Protein AF-A0A8C7P9V4-F1 (afdb_monomer_lite)

Radius of gyration: 19.22 Å; chains: 1; bounding box: 46×24×51 Å

pLDDT: mean 78.4, std 22.08, range [29.66, 97.75]

Second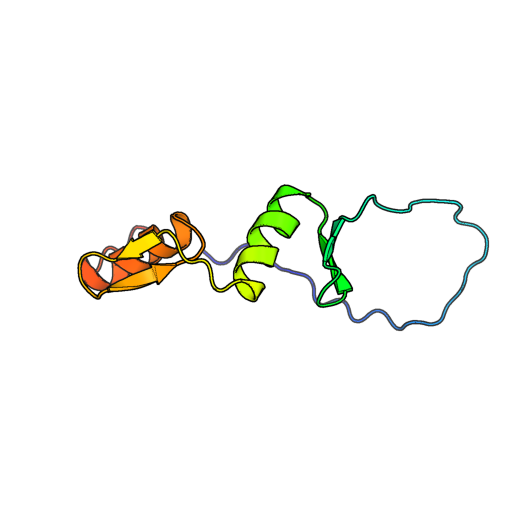ary structure (DSSP, 8-state):
------------S----S---------EE-TTT--EESSHHHHHHHHHHHHT---EE-TTT--EESSHHHHHHHHHHHH-----PPP-

Organism: Oncorhynchus mykiss (NCBI:txid8022)

Structure (mmCIF, N/CA/C/O backbone):
data_AF-A0A8C7P9V4-F1
#
_entry.id   AF-A0A8C7P9V4-F1
#
loop_
_atom_site.group_PDB
_atom_site.id
_atom_site.type_symbol
_atom_site.label_atom_id
_atom_site.label_alt_id
_atom_site.label_comp_id
_atom_site.label_asym_id
_atom_site.label_entity_id
_atom_site.label_seq_id
_atom_site.pdbx_PDB_ins_code
_atom_site.Cartn_x
_atom_site.Cartn_y
_atom_site.Cartn_z
_atom_site.occupancy
_atom_site.B_iso_or_equiv
_atom_site.auth_seq_id
_atom_site.auth_comp_id
_atom_site.auth_asym_id
_atom_site.auth_atom_id
_atom_site.pdbx_PDB_model_num
ATOM 1 N N . ARG A 1 1 ? 12.187 5.450 13.219 1.00 33.12 1 ARG A N 1
ATOM 2 C CA . ARG A 1 1 ? 12.588 4.342 12.315 1.00 33.12 1 ARG A CA 1
ATOM 3 C C . ARG A 1 1 ? 12.108 4.662 10.902 1.00 33.12 1 ARG A C 1
ATOM 5 O O . ARG A 1 1 ? 11.060 4.184 10.506 1.00 33.12 1 ARG A O 1
ATOM 12 N N . ASN A 1 2 ? 12.843 5.504 10.179 1.00 29.66 2 ASN A N 1
ATOM 13 C CA . ASN A 1 2 ? 12.614 5.759 8.757 1.00 29.66 2 ASN A CA 1
ATOM 14 C C . ASN A 1 2 ? 13.905 5.376 8.046 1.00 29.66 2 ASN A C 1
ATOM 16 O O . ASN A 1 2 ? 14.811 6.193 7.921 1.00 29.66 2 ASN A O 1
ATOM 20 N N . ILE A 1 3 ? 14.027 4.104 7.675 1.00 41.41 3 ILE A N 1
ATOM 21 C CA . ILE A 1 3 ? 15.134 3.639 6.843 1.00 41.41 3 ILE A CA 1
ATOM 22 C C . ILE A 1 3 ? 14.521 3.080 5.571 1.00 41.41 3 ILE A C 1
ATOM 24 O O . ILE A 1 3 ? 14.145 1.918 5.488 1.00 41.41 3 ILE A O 1
ATOM 28 N N . SER A 1 4 ? 14.385 3.969 4.598 1.00 37.31 4 SER A N 1
ATOM 29 C CA . SER A 1 4 ? 14.709 3.699 3.201 1.00 37.31 4 SER A CA 1
ATOM 30 C C . SER A 1 4 ? 14.914 5.056 2.545 1.00 37.31 4 SER A C 1
ATOM 32 O O . SER A 1 4 ? 13.974 5.712 2.104 1.00 37.31 4 SER A O 1
ATOM 34 N N . ARG A 1 5 ? 16.171 5.516 2.576 1.00 43.34 5 ARG A N 1
ATOM 35 C CA . ARG A 1 5 ? 16.651 6.602 1.722 1.00 43.34 5 ARG A CA 1
ATOM 36 C C . ARG A 1 5 ? 16.492 6.127 0.279 1.00 43.34 5 ARG A C 1
ATOM 38 O O . ARG A 1 5 ? 17.333 5.385 -0.210 1.00 43.34 5 ARG A O 1
ATOM 45 N N . MET A 1 6 ? 15.430 6.545 -0.397 1.00 46.19 6 MET A N 1
ATOM 46 C CA . MET A 1 6 ? 15.433 6.554 -1.855 1.00 46.19 6 MET A CA 1
ATOM 47 C C . MET A 1 6 ? 16.166 7.827 -2.259 1.00 46.19 6 MET A C 1
ATOM 49 O O . MET A 1 6 ? 15.649 8.933 -2.118 1.00 46.19 6 MET A O 1
ATOM 53 N N . ILE A 1 7 ? 17.437 7.661 -2.619 1.00 45.97 7 ILE A N 1
ATOM 54 C CA . ILE A 1 7 ? 18.305 8.733 -3.092 1.00 45.97 7 ILE A CA 1
ATOM 55 C C . ILE A 1 7 ? 17.630 9.352 -4.319 1.00 45.97 7 ILE A C 1
ATOM 57 O O . ILE A 1 7 ? 17.567 8.744 -5.382 1.00 45.97 7 ILE A O 1
ATOM 61 N N . ASN A 1 8 ? 17.116 10.567 -4.152 1.00 46.47 8 ASN A N 1
ATOM 62 C CA . ASN A 1 8 ? 16.678 11.419 -5.243 1.00 46.47 8 ASN A CA 1
ATOM 63 C C . ASN A 1 8 ? 17.936 11.991 -5.911 1.00 46.47 8 ASN A C 1
ATOM 65 O O . ASN A 1 8 ? 18.367 13.100 -5.602 1.00 46.47 8 ASN A O 1
ATOM 69 N N . LYS A 1 9 ? 18.593 11.193 -6.756 1.00 41.88 9 LYS A N 1
ATOM 70 C CA . LYS A 1 9 ? 19.612 11.702 -7.672 1.00 41.88 9 LYS A CA 1
ATOM 71 C C . LYS A 1 9 ? 18.890 12.119 -8.943 1.00 41.88 9 LYS A C 1
ATOM 73 O O . LYS A 1 9 ? 18.537 11.288 -9.772 1.00 41.88 9 LYS A O 1
ATOM 78 N N . LYS A 1 10 ? 18.662 13.427 -9.068 1.00 47.84 10 LYS A N 1
ATOM 79 C CA . LYS A 1 10 ? 18.540 14.054 -10.381 1.00 47.84 10 LYS A CA 1
ATOM 80 C C . LYS A 1 10 ? 19.825 13.703 -11.130 1.00 47.84 10 LYS A C 1
ATOM 82 O O . LYS A 1 10 ? 20.894 14.130 -10.702 1.00 47.84 10 LYS A O 1
ATOM 87 N N . GLN A 1 11 ? 19.731 12.905 -12.181 1.00 36.28 11 GLN A N 1
ATOM 88 C CA . GLN A 1 11 ? 20.808 12.798 -13.149 1.00 36.28 11 GLN A CA 1
ATOM 89 C C . GLN A 1 11 ? 20.245 13.296 -14.475 1.00 36.28 11 GLN A C 1
ATOM 91 O O . GLN A 1 11 ? 19.274 12.752 -14.999 1.00 36.28 11 GLN A O 1
ATOM 96 N N . ASP A 1 12 ? 20.824 14.408 -14.906 1.00 36.84 12 ASP A N 1
ATOM 97 C CA . ASP A 1 12 ? 20.663 15.054 -16.200 1.00 36.84 12 ASP A CA 1
ATOM 98 C C . ASP A 1 12 ? 20.697 14.029 -17.347 1.00 36.84 12 ASP A C 1
ATOM 100 O O . ASP A 1 12 ? 21.594 13.177 -17.362 1.00 36.84 12 ASP A O 1
ATOM 104 N N . PRO A 1 13 ? 19.773 14.072 -18.321 1.00 49.62 13 PRO A N 1
ATOM 105 C CA . PRO A 1 13 ? 19.824 13.187 -19.464 1.00 49.62 13 PRO A CA 1
ATOM 106 C C . PRO A 1 13 ? 20.653 13.851 -20.558 1.00 49.62 13 PRO A C 1
ATOM 108 O O . PRO A 1 13 ? 20.068 14.304 -21.524 1.00 49.62 13 PRO A O 1
ATOM 111 N N . LEU A 1 14 ? 21.979 13.948 -20.427 1.00 42.22 14 LEU A N 1
ATOM 112 C CA . LEU A 1 14 ? 22.876 14.121 -21.583 1.00 42.22 14 LEU A CA 1
ATOM 113 C C . LEU A 1 14 ? 24.350 14.035 -21.154 1.00 42.22 14 LEU A C 1
ATOM 115 O O . LEU A 1 14 ? 24.963 15.019 -20.757 1.00 42.22 14 LEU A O 1
ATOM 119 N N . SER A 1 15 ? 24.936 12.844 -21.249 1.00 37.69 15 SER A N 1
ATOM 120 C CA . SER A 1 15 ? 26.379 12.629 -21.448 1.00 37.69 15 SER A CA 1
ATOM 121 C C . SER A 1 15 ? 26.563 11.183 -21.894 1.00 37.69 15 SER A C 1
ATOM 123 O O . SER A 1 15 ? 26.743 10.271 -21.090 1.00 37.69 15 SER A O 1
ATOM 125 N N . ILE A 1 16 ? 26.404 10.970 -23.198 1.00 47.00 16 ILE A N 1
ATOM 126 C CA . ILE A 1 16 ? 26.651 9.692 -23.862 1.00 47.00 16 ILE A CA 1
ATOM 127 C C . ILE A 1 16 ? 28.166 9.464 -23.840 1.00 47.00 16 ILE A C 1
ATOM 129 O O . ILE A 1 16 ? 28.892 10.088 -24.607 1.00 47.00 16 ILE A O 1
ATOM 133 N N . HIS A 1 17 ? 28.643 8.582 -22.961 1.00 38.72 17 HIS A N 1
ATOM 134 C CA . HIS A 1 17 ? 29.952 7.949 -23.121 1.00 38.72 17 HIS A CA 1
ATOM 135 C C . HIS A 1 17 ? 29.747 6.620 -23.869 1.00 38.72 17 HIS A C 1
ATOM 137 O O . HIS A 1 17 ? 28.987 5.779 -23.387 1.00 38.72 17 HIS A O 1
ATOM 143 N N . PRO A 1 18 ? 30.368 6.418 -25.045 1.00 54.28 18 PRO A N 1
ATOM 144 C CA . PRO A 1 18 ? 29.984 5.357 -25.978 1.00 54.28 18 PRO A CA 1
ATOM 145 C C . PRO A 1 18 ? 30.571 3.962 -25.689 1.00 54.28 18 PRO A C 1
ATOM 147 O O . PRO A 1 18 ? 30.596 3.145 -26.599 1.00 54.28 18 PRO A O 1
ATOM 150 N N . ASP A 1 19 ? 31.011 3.648 -24.464 1.00 51.53 19 ASP A N 1
ATOM 151 C CA . ASP A 1 19 ? 31.833 2.439 -24.240 1.00 51.53 19 ASP A CA 1
ATOM 152 C C . ASP A 1 19 ? 31.497 1.612 -22.981 1.00 51.53 19 ASP A C 1
ATOM 154 O O . ASP A 1 19 ? 32.355 0.966 -22.385 1.00 51.53 19 ASP A O 1
ATOM 158 N N . TYR A 1 20 ? 30.227 1.596 -22.561 1.00 44.41 20 TYR A N 1
ATOM 159 C CA . TYR A 1 20 ? 29.741 0.643 -21.551 1.00 44.41 20 TYR A CA 1
ATOM 160 C C . TYR A 1 20 ? 28.596 -0.186 -22.132 1.00 44.41 20 TYR A C 1
ATOM 162 O O . TYR A 1 20 ? 27.410 0.123 -21.998 1.00 44.41 20 TYR A O 1
ATOM 170 N N . SER A 1 21 ? 28.976 -1.227 -22.862 1.00 50.12 21 SER A N 1
ATOM 171 C CA . SER A 1 21 ? 28.062 -2.204 -23.427 1.00 50.12 21 SER A CA 1
ATOM 172 C C . SER A 1 21 ? 27.272 -2.923 -22.321 1.00 50.12 21 SER A C 1
ATOM 174 O O . SER A 1 21 ? 27.815 -3.603 -21.458 1.00 50.12 21 SER A O 1
ATOM 176 N N . ALA A 1 22 ? 25.947 -2.769 -22.393 1.00 50.22 22 ALA A N 1
ATOM 177 C CA . ALA A 1 22 ? 24.932 -3.687 -21.880 1.00 50.22 22 ALA A CA 1
ATOM 178 C C . ALA A 1 22 ? 24.956 -4.038 -20.376 1.00 50.22 22 ALA A C 1
ATOM 180 O O . ALA A 1 22 ? 25.109 -5.194 -19.993 1.00 50.22 22 ALA A O 1
ATOM 181 N N . ALA A 1 23 ? 24.581 -3.081 -19.528 1.00 49.81 23 ALA A N 1
ATOM 182 C CA . ALA A 1 23 ? 23.762 -3.409 -18.362 1.00 49.81 23 ALA A CA 1
ATOM 183 C C . ALA A 1 23 ? 22.349 -2.867 -18.599 1.00 49.81 23 ALA A C 1
ATOM 185 O O . ALA A 1 23 ? 21.921 -1.885 -17.996 1.00 49.81 23 ALA A O 1
ATOM 186 N N . VAL A 1 24 ? 21.617 -3.505 -19.519 1.00 54.94 24 VAL A N 1
ATOM 187 C CA . VAL A 1 24 ? 20.154 -3.452 -19.461 1.00 54.94 24 VAL A CA 1
ATOM 188 C C . VAL A 1 24 ? 19.800 -4.183 -18.174 1.00 54.94 24 VAL A C 1
ATOM 190 O O . VAL A 1 24 ? 19.668 -5.406 -18.156 1.00 54.94 24 VAL A O 1
ATOM 193 N N . GLU A 1 25 ? 19.750 -3.455 -17.059 1.00 60.84 25 GLU A N 1
ATOM 194 C CA . GLU A 1 25 ? 19.124 -3.979 -15.856 1.00 60.84 25 GLU A CA 1
ATOM 195 C C . GLU A 1 25 ? 17.738 -4.460 -16.290 1.00 60.84 25 GLU A C 1
ATOM 197 O O . GLU A 1 25 ? 16.977 -3.707 -16.902 1.00 60.84 25 GLU A O 1
ATOM 202 N N . ASN A 1 26 ? 17.451 -5.747 -16.076 1.00 63.41 26 ASN A N 1
ATOM 203 C CA . ASN A 1 26 ? 16.179 -6.365 -16.437 1.00 63.41 26 ASN A CA 1
ATOM 204 C C . ASN A 1 26 ? 15.070 -5.762 -15.564 1.00 63.41 26 ASN A C 1
ATOM 206 O O . ASN A 1 26 ? 14.657 -6.330 -14.551 1.00 63.41 26 ASN A O 1
ATOM 210 N N . LEU A 1 27 ? 14.628 -4.567 -15.942 1.00 84.25 27 LEU A N 1
ATOM 211 C CA . LEU A 1 27 ? 13.584 -3.810 -15.286 1.00 84.25 27 LEU A CA 1
ATOM 212 C C . LEU A 1 27 ? 12.229 -4.231 -15.850 1.00 84.25 27 LEU A C 1
ATOM 214 O O . LEU A 1 27 ? 12.016 -4.349 -17.055 1.00 84.25 27 LEU A O 1
ATOM 218 N N . TYR A 1 28 ? 11.276 -4.424 -14.952 1.00 89.19 28 TYR A N 1
ATOM 219 C CA . TYR A 1 28 ? 9.887 -4.680 -15.282 1.00 89.19 28 TYR A CA 1
ATOM 220 C C . TYR A 1 28 ? 9.170 -3.340 -15.432 1.00 89.19 28 TYR A C 1
ATOM 222 O O . TYR A 1 28 ? 8.957 -2.638 -14.443 1.00 89.19 28 TYR A O 1
ATOM 230 N N . GLN A 1 29 ? 8.800 -2.979 -16.659 1.00 91.38 29 GLN A N 1
ATOM 231 C CA . GLN A 1 29 ? 8.141 -1.707 -16.945 1.00 91.38 29 GLN A CA 1
ATOM 232 C C . GLN A 1 29 ? 6.611 -1.809 -16.848 1.00 91.38 29 GLN A C 1
ATOM 234 O O . GLN A 1 29 ? 5.981 -2.708 -17.411 1.00 91.38 29 GLN A O 1
ATOM 239 N N . CYS A 1 30 ? 5.989 -0.837 -16.184 1.00 91.75 30 CYS A N 1
ATOM 240 C CA . CYS A 1 30 ? 4.552 -0.615 -16.238 1.00 91.75 30 CYS A CA 1
ATOM 241 C C . CYS A 1 30 ? 4.171 0.012 -17.578 1.00 91.75 30 CYS A C 1
ATOM 243 O O . CYS A 1 30 ? 4.527 1.153 -17.856 1.00 91.75 30 CYS A O 1
ATOM 245 N N . ARG A 1 31 ? 3.382 -0.696 -18.389 1.00 92.56 31 ARG A N 1
ATOM 246 C CA . ARG A 1 31 ? 2.944 -0.190 -19.701 1.00 92.56 31 ARG A CA 1
ATOM 247 C C . ARG A 1 31 ? 1.952 0.974 -19.624 1.00 92.56 31 ARG A C 1
ATOM 249 O O . ARG A 1 31 ? 1.779 1.670 -20.611 1.00 92.56 31 ARG A O 1
ATOM 256 N N . GLN A 1 32 ? 1.301 1.183 -18.477 1.00 92.56 32 GLN A N 1
ATOM 257 C CA . GLN A 1 32 ? 0.312 2.255 -18.320 1.00 92.56 32 GLN A CA 1
ATOM 258 C C . GLN A 1 32 ? 0.938 3.606 -17.960 1.00 92.56 32 GLN A C 1
ATOM 260 O O . GLN A 1 32 ? 0.407 4.641 -18.342 1.00 92.56 32 GLN A O 1
ATOM 265 N N . CYS A 1 33 ? 2.052 3.614 -17.221 1.00 91.44 33 CYS A N 1
ATOM 266 C CA . CYS A 1 33 ? 2.688 4.858 -16.769 1.00 91.44 33 CYS A CA 1
ATOM 267 C C . CYS A 1 33 ? 4.208 4.917 -16.985 1.00 91.44 33 CYS A C 1
ATOM 269 O O . CYS A 1 33 ? 4.857 5.847 -16.515 1.00 91.44 33 CYS A O 1
ATOM 271 N N . GLY A 1 34 ? 4.798 3.918 -17.644 1.00 87.88 34 GLY A N 1
ATOM 272 C CA . GLY A 1 34 ? 6.222 3.869 -17.990 1.00 87.88 34 GLY A CA 1
ATOM 273 C C . GLY A 1 34 ? 7.179 3.603 -16.823 1.00 87.88 34 GLY A C 1
ATOM 274 O O . GLY A 1 34 ? 8.382 3.497 -17.052 1.00 87.88 34 GLY A O 1
ATOM 275 N N . LYS A 1 35 ? 6.682 3.476 -15.583 1.00 86.31 35 LYS A N 1
ATOM 276 C CA . LYS A 1 35 ? 7.517 3.249 -14.391 1.00 86.31 35 LYS A CA 1
ATOM 277 C C . LYS A 1 35 ? 8.230 1.900 -14.436 1.00 86.31 35 LYS A C 1
ATOM 279 O O . LYS A 1 35 ? 7.610 0.887 -14.742 1.00 86.31 35 LYS A O 1
ATOM 284 N N . ASN A 1 36 ? 9.500 1.895 -14.048 1.00 88.94 36 ASN A N 1
ATOM 285 C CA . ASN A 1 36 ? 10.346 0.706 -14.012 1.00 88.94 36 ASN A CA 1
ATOM 286 C C . ASN A 1 36 ? 10.476 0.140 -12.594 1.00 88.94 36 ASN A C 1
ATOM 288 O O . ASN A 1 36 ? 10.538 0.892 -11.620 1.00 88.94 36 ASN A O 1
ATOM 292 N N . PHE A 1 37 ? 10.551 -1.186 -12.489 1.00 88.94 37 PHE A N 1
ATOM 293 C CA . PHE A 1 37 ? 10.691 -1.913 -11.229 1.00 88.94 37 PHE A CA 1
ATOM 294 C C . PHE A 1 37 ? 11.777 -2.982 -11.341 1.00 88.94 37 PHE A C 1
ATOM 296 O O . PHE A 1 37 ? 11.796 -3.747 -12.298 1.00 88.94 37 PHE A O 1
ATOM 303 N N . THR A 1 38 ? 12.625 -3.112 -10.324 1.00 87.81 38 THR A N 1
ATOM 304 C CA . THR A 1 38 ? 13.688 -4.136 -10.276 1.00 87.81 38 THR A CA 1
ATOM 305 C C . THR A 1 38 ? 13.144 -5.559 -10.095 1.00 87.81 38 THR A C 1
ATOM 307 O O . THR A 1 38 ? 13.801 -6.538 -10.431 1.00 87.81 38 THR A O 1
ATOM 310 N N . HIS A 1 39 ? 11.917 -5.698 -9.583 1.00 87.75 39 HIS A N 1
ATOM 311 C CA . HIS A 1 39 ? 11.287 -6.993 -9.332 1.00 87.75 39 HIS A CA 1
ATOM 312 C C . HIS A 1 39 ? 9.886 -7.063 -9.937 1.00 87.75 39 HIS A C 1
ATOM 314 O O . HIS A 1 39 ? 9.076 -6.150 -9.761 1.00 87.75 39 HIS A O 1
ATOM 320 N N . LYS A 1 40 ? 9.563 -8.204 -10.560 1.00 89.62 40 LYS A N 1
ATOM 321 C CA . LYS A 1 40 ? 8.237 -8.476 -11.136 1.00 89.62 40 LYS A CA 1
ATOM 322 C C . LYS A 1 40 ? 7.119 -8.333 -10.105 1.00 89.62 40 LYS A C 1
ATOM 324 O O . LYS A 1 40 ? 6.081 -7.762 -10.413 1.00 89.62 40 LYS A O 1
ATOM 329 N N . GLY A 1 41 ? 7.344 -8.802 -8.874 1.00 91.44 41 GLY A N 1
ATOM 330 C CA . GLY A 1 41 ? 6.373 -8.683 -7.781 1.00 91.44 41 GLY A CA 1
ATOM 331 C C . GLY A 1 41 ? 6.002 -7.230 -7.469 1.00 91.44 41 GLY A C 1
ATOM 332 O O . GLY A 1 41 ? 4.827 -6.932 -7.266 1.00 91.44 41 GLY A O 1
ATOM 333 N N . ASN A 1 42 ? 6.974 -6.314 -7.536 1.00 92.44 42 ASN A N 1
ATOM 334 C CA . ASN A 1 42 ? 6.737 -4.887 -7.319 1.00 92.44 42 ASN A CA 1
ATOM 335 C C . ASN A 1 42 ? 5.937 -4.268 -8.468 1.00 92.44 42 ASN A C 1
ATOM 337 O O . ASN A 1 42 ? 5.055 -3.456 -8.204 1.00 92.44 42 ASN A O 1
ATOM 341 N N . LEU A 1 43 ? 6.187 -4.683 -9.717 1.00 93.31 43 LEU A N 1
ATOM 342 C C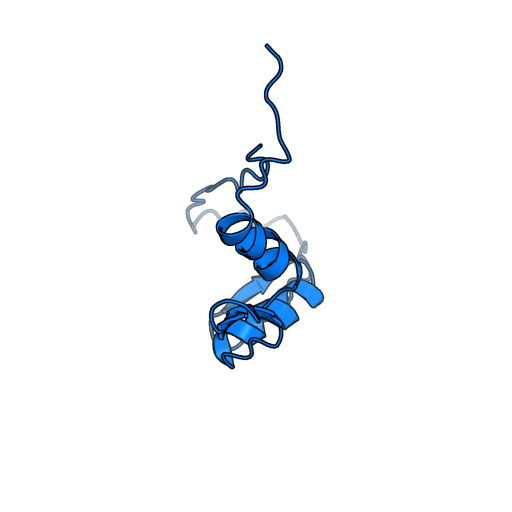A . LEU A 1 43 ? 5.346 -4.284 -10.846 1.00 93.31 43 LEU A CA 1
ATOM 343 C C . LEU A 1 43 ? 3.910 -4.799 -10.663 1.00 93.31 43 LEU A C 1
ATOM 345 O O . LEU A 1 43 ? 2.971 -4.020 -10.780 1.00 93.31 43 LEU A O 1
ATOM 349 N N . THR A 1 44 ? 3.719 -6.079 -10.333 1.00 93.62 44 THR A N 1
ATOM 350 C CA . THR A 1 44 ? 2.381 -6.655 -10.109 1.00 93.62 44 THR A CA 1
ATOM 351 C C . THR A 1 44 ? 1.629 -5.919 -9.004 1.00 93.62 44 THR A C 1
ATOM 353 O O . THR A 1 44 ? 0.460 -5.577 -9.168 1.00 93.62 44 THR A O 1
ATOM 356 N N . LEU A 1 45 ? 2.301 -5.636 -7.888 1.00 92.75 45 LEU A N 1
ATOM 357 C CA . LEU A 1 45 ? 1.736 -4.848 -6.801 1.00 92.75 45 LEU A CA 1
ATOM 358 C C . LEU A 1 45 ? 1.381 -3.431 -7.263 1.00 92.75 45 LEU A C 1
ATOM 360 O O . LEU A 1 45 ? 0.301 -2.932 -6.960 1.00 92.75 45 LEU A O 1
AT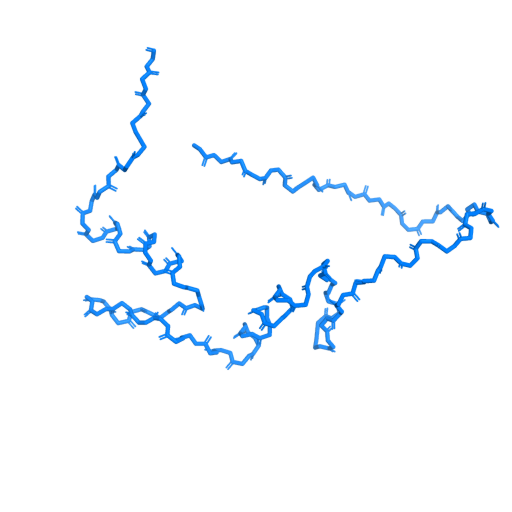OM 364 N N . HIS A 1 46 ? 2.278 -2.791 -8.011 1.00 93.69 46 HIS A N 1
ATOM 365 C CA . HIS A 1 46 ? 2.052 -1.468 -8.570 1.00 93.69 46 HIS A CA 1
ATOM 366 C C . HIS A 1 46 ? 0.829 -1.441 -9.489 1.00 93.69 46 HIS A C 1
ATOM 368 O O . HIS A 1 46 ? 0.042 -0.509 -9.390 1.00 93.69 46 HIS A O 1
ATOM 374 N N . LEU A 1 47 ? 0.601 -2.460 -10.321 1.00 94.94 47 LEU A N 1
ATOM 375 C CA . LEU A 1 47 ? -0.567 -2.508 -11.209 1.00 94.94 47 LEU A CA 1
ATOM 376 C C . LEU A 1 47 ? -1.903 -2.427 -10.452 1.00 94.94 47 LEU A C 1
ATOM 378 O O . LEU A 1 47 ? -2.876 -1.912 -11.001 1.00 94.94 47 LEU A O 1
ATOM 382 N N . LYS A 1 48 ? -1.949 -2.820 -9.173 1.00 95.06 48 LYS A N 1
ATOM 383 C CA . LYS A 1 48 ? -3.147 -2.664 -8.334 1.00 95.06 48 LYS A CA 1
ATOM 384 C C . LYS A 1 48 ? -3.548 -1.207 -8.095 1.00 95.06 48 LYS A C 1
ATOM 386 O O . LYS A 1 48 ? -4.717 -0.936 -7.838 1.00 95.06 48 LYS A O 1
ATOM 391 N N . ILE A 1 49 ? -2.620 -0.249 -8.210 1.00 93.12 49 ILE A N 1
ATOM 392 C CA . ILE A 1 49 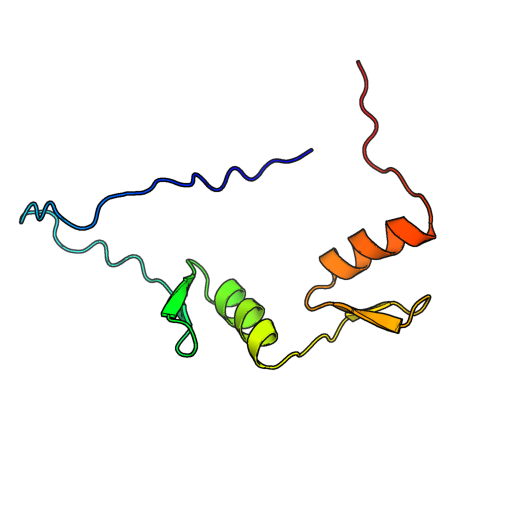? -2.976 1.179 -8.127 1.00 93.12 49 ILE A CA 1
ATOM 393 C C . ILE A 1 49 ? -3.831 1.604 -9.319 1.00 93.12 49 ILE A C 1
ATOM 395 O O . ILE A 1 49 ? -4.670 2.486 -9.182 1.00 93.12 49 ILE A O 1
ATOM 399 N N . HIS A 1 50 ? -3.593 0.989 -10.477 1.00 94.25 50 HIS A N 1
ATOM 400 C CA . HIS A 1 50 ? -4.290 1.312 -11.708 1.00 94.25 50 HIS A CA 1
ATOM 401 C C . HIS A 1 50 ? -5.661 0.644 -11.763 1.00 94.25 50 HIS A C 1
ATOM 403 O O . HIS A 1 50 ? -6.624 1.260 -12.204 1.00 94.25 50 HIS A O 1
ATOM 409 N N . THR A 1 51 ? -5.765 -0.595 -11.277 1.00 94.31 51 THR A N 1
ATOM 410 C CA . THR A 1 51 ? -7.052 -1.301 -11.188 1.00 94.31 51 THR A CA 1
ATOM 411 C C . THR A 1 51 ? -7.903 -0.833 -10.010 1.00 94.31 51 THR A C 1
ATOM 413 O O . THR A 1 51 ? -9.099 -1.100 -9.973 1.00 94.31 51 THR A O 1
ATOM 416 N N . GLY A 1 52 ? -7.297 -0.167 -9.023 1.00 93.06 52 GLY A N 1
ATOM 417 C CA . GLY A 1 52 ? -7.961 0.203 -7.776 1.00 93.06 52 GLY A CA 1
ATOM 418 C C . GLY A 1 52 ? -8.230 -0.986 -6.846 1.00 93.06 52 GLY A C 1
ATOM 419 O O . GLY A 1 52 ? -8.922 -0.819 -5.841 1.00 93.06 52 GLY A O 1
ATOM 420 N N . GLU A 1 53 ? -7.687 -2.171 -7.143 1.00 93.88 53 GLU A N 1
ATOM 421 C CA . GLU A 1 53 ? -7.875 -3.375 -6.334 1.00 93.88 53 GLU A CA 1
ATOM 422 C C . GLU A 1 53 ? -7.243 -3.198 -4.946 1.00 93.88 53 GLU A C 1
ATOM 424 O O . GLU A 1 53 ? -6.031 -3.020 -4.794 1.00 93.88 53 GLU A O 1
ATOM 429 N N . LYS A 1 54 ? -8.076 -3.272 -3.906 1.00 94.38 54 LYS A N 1
ATOM 430 C CA . LYS A 1 54 ? -7.665 -3.122 -2.506 1.00 94.38 54 LYS A CA 1
ATOM 431 C C . LYS A 1 54 ? -8.241 -4.266 -1.668 1.00 94.38 54 LYS A C 1
ATOM 433 O O . LYS A 1 54 ? -9.244 -4.071 -0.981 1.00 94.38 54 LYS A O 1
ATOM 438 N N . PRO A 1 55 ? -7.638 -5.465 -1.728 1.00 93.56 55 PRO A N 1
ATOM 439 C CA . PRO A 1 55 ? -8.217 -6.668 -1.130 1.00 93.56 55 PRO A CA 1
ATOM 440 C C . PRO A 1 55 ? -8.207 -6.657 0.406 1.00 93.56 55 PRO A C 1
ATOM 442 O O . PRO A 1 55 ? -8.892 -7.457 1.038 1.00 93.56 55 PRO A O 1
ATOM 445 N N . HIS A 1 56 ? -7.437 -5.767 1.037 1.00 96.94 56 HIS A N 1
ATOM 446 C CA . HIS A 1 56 ? -7.273 -5.757 2.488 1.00 96.94 56 HIS A CA 1
ATOM 447 C C . HIS A 1 56 ? -8.167 -4.703 3.141 1.00 96.94 56 HIS A C 1
ATOM 449 O O . HIS A 1 56 ? -7.819 -3.526 3.189 1.00 96.94 56 HIS A O 1
ATOM 455 N N . LEU A 1 57 ? -9.313 -5.135 3.665 1.00 97.75 57 LEU A N 1
ATOM 456 C CA . LEU A 1 57 ? -10.299 -4.274 4.318 1.00 97.75 57 LEU A CA 1
ATOM 457 C C . LEU A 1 57 ? -10.049 -4.147 5.828 1.00 97.75 57 LEU A C 1
ATOM 459 O O . LEU A 1 57 ? -9.913 -5.142 6.543 1.00 97.75 57 LEU A O 1
ATOM 463 N N . CYS A 1 58 ? -10.076 -2.920 6.340 1.00 97.31 58 CYS A N 1
ATOM 464 C CA . CYS A 1 58 ? -10.172 -2.654 7.766 1.00 97.31 58 CYS A CA 1
ATOM 465 C C . CYS A 1 58 ? -11.612 -2.866 8.238 1.00 97.31 58 CYS A C 1
ATOM 467 O O . CYS A 1 58 ? -12.504 -2.095 7.892 1.00 97.31 58 CYS A O 1
ATOM 469 N N . LYS A 1 59 ? -11.832 -3.876 9.084 1.00 95.88 59 LYS A N 1
ATOM 470 C CA . LYS A 1 59 ? -13.164 -4.186 9.628 1.00 95.88 59 LYS A CA 1
ATOM 471 C C . LYS A 1 59 ? -13.725 -3.107 10.561 1.00 95.88 59 LYS A C 1
ATOM 473 O O . LYS A 1 59 ? -14.928 -3.066 10.761 1.00 95.88 59 LYS A O 1
ATOM 478 N N . GLN A 1 60 ? -12.873 -2.251 11.127 1.00 96.06 60 GLN A N 1
ATOM 479 C CA . GLN A 1 60 ? -13.297 -1.215 12.075 1.00 96.06 60 GLN A CA 1
ATOM 480 C C . GLN A 1 60 ? -13.807 0.058 11.386 1.00 96.06 60 GLN A C 1
ATOM 482 O O . GLN A 1 60 ? -14.741 0.674 11.879 1.00 96.06 60 GLN A O 1
ATOM 487 N N . CYS A 1 61 ? -13.218 0.463 10.255 1.00 96.88 61 CYS A N 1
ATOM 488 C CA . CYS A 1 61 ? -13.566 1.729 9.588 1.00 96.88 61 CYS A CA 1
ATOM 489 C C . CYS A 1 61 ? -13.885 1.596 8.091 1.00 96.88 61 CYS A C 1
ATOM 491 O O . CYS A 1 61 ? -14.058 2.603 7.411 1.00 96.88 61 CYS A O 1
ATOM 493 N N . GLY A 1 62 ? -13.891 0.37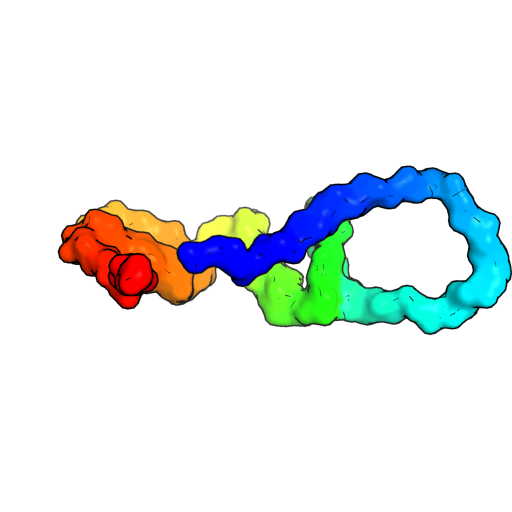7 7.547 1.00 96.19 62 GLY A N 1
ATOM 494 C CA . GLY A 1 62 ? -14.196 0.110 6.139 1.00 96.19 62 GLY A CA 1
ATOM 495 C C . GLY A 1 62 ? -13.124 0.563 5.141 1.00 96.19 62 GLY A C 1
ATOM 496 O O . GLY A 1 62 ? -13.302 0.396 3.938 1.00 96.19 62 GLY A O 1
ATOM 497 N N . LYS A 1 63 ? -11.991 1.122 5.590 1.00 96.75 63 LYS A N 1
ATOM 498 C CA . LYS A 1 63 ? -10.900 1.527 4.688 1.00 96.75 63 LYS A CA 1
ATOM 499 C C . LYS A 1 63 ? -10.204 0.310 4.085 1.00 96.75 63 LYS A C 1
ATOM 501 O O . LYS A 1 63 ? -9.872 -0.627 4.806 1.00 96.75 63 LYS A O 1
ATOM 506 N N . SER A 1 64 ? -9.939 0.347 2.782 1.00 96.00 64 SER A N 1
ATOM 507 C CA . SER A 1 64 ? -9.275 -0.731 2.047 1.00 96.00 64 SER A CA 1
ATOM 508 C C . SER A 1 64 ? -7.840 -0.372 1.641 1.00 96.00 64 SER A C 1
ATOM 510 O O . SER A 1 64 ? -7.515 0.788 1.369 1.00 96.00 64 SER A O 1
ATOM 512 N N . PHE A 1 65 ? -6.971 -1.382 1.604 1.00 95.50 65 PHE A N 1
ATOM 513 C CA . PHE A 1 65 ? -5.537 -1.268 1.336 1.00 95.50 65 PHE A CA 1
ATOM 514 C C . PHE A 1 65 ? -5.089 -2.283 0.281 1.00 95.50 65 PHE A C 1
ATOM 516 O O . PHE A 1 65 ? -5.659 -3.368 0.150 1.00 95.50 65 PHE A O 1
ATOM 523 N N . ILE A 1 66 ? -4.039 -1.923 -0.462 1.00 94.62 66 ILE A N 1
ATOM 524 C CA . ILE A 1 66 ? -3.451 -2.778 -1.503 1.00 94.62 66 ILE A CA 1
ATOM 525 C C . 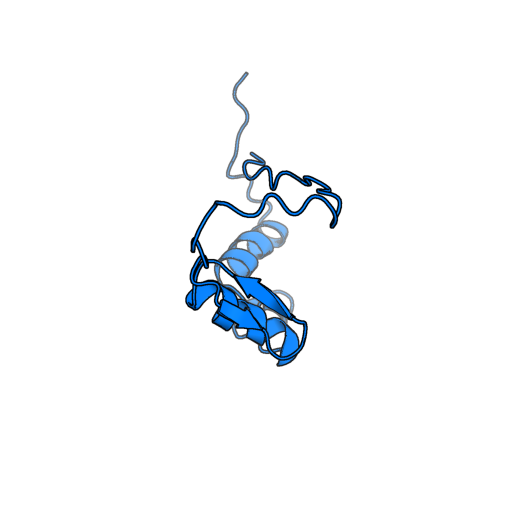ILE A 1 66 ? -2.618 -3.907 -0.881 1.00 94.62 66 ILE A C 1
ATOM 527 O O . ILE A 1 66 ? -2.655 -5.031 -1.377 1.00 94.62 66 ILE A O 1
ATOM 531 N N . GLN A 1 67 ? -1.905 -3.627 0.217 1.00 95.31 67 GLN A N 1
ATOM 532 C CA . GLN A 1 67 ? -1.062 -4.595 0.928 1.00 95.31 67 GLN A CA 1
ATOM 533 C C . GLN A 1 67 ? -1.554 -4.851 2.350 1.00 95.31 67 GLN A C 1
ATOM 535 O O . GLN A 1 67 ? -2.070 -3.955 3.024 1.00 95.31 67 GLN A O 1
ATOM 540 N N . LYS A 1 68 ? -1.311 -6.070 2.838 1.00 95.50 68 LYS A N 1
ATOM 541 C CA . LYS A 1 68 ? -1.607 -6.471 4.218 1.00 95.50 68 LYS A CA 1
ATOM 542 C C . LYS A 1 68 ? -0.810 -5.657 5.239 1.00 95.50 68 LYS A C 1
ATOM 544 O O . LYS A 1 68 ? -1.364 -5.269 6.260 1.00 95.50 68 LYS A O 1
ATOM 549 N N . ASP A 1 69 ? 0.454 -5.352 4.955 1.00 94.00 69 ASP A N 1
ATOM 550 C CA . ASP A 1 69 ? 1.298 -4.575 5.871 1.00 94.00 69 ASP A CA 1
ATOM 551 C C . ASP A 1 69 ? 0.812 -3.133 6.036 1.00 94.00 69 ASP A C 1
ATOM 553 O O . ASP A 1 69 ? 0.894 -2.571 7.130 1.00 94.00 69 ASP A O 1
ATOM 557 N N . ASP A 1 70 ? 0.234 -2.551 4.983 1.00 95.56 70 ASP A N 1
ATOM 558 C CA . ASP A 1 70 ? -0.394 -1.233 5.057 1.00 95.56 70 ASP A CA 1
ATOM 559 C C . ASP A 1 70 ? -1.648 -1.268 5.943 1.00 95.56 70 ASP A C 1
ATOM 561 O O . ASP A 1 70 ? -1.824 -0.377 6.776 1.00 95.56 70 ASP A O 1
ATOM 565 N N . LEU A 1 71 ? -2.465 -2.326 5.842 1.00 96.81 71 LEU A N 1
ATOM 566 C CA . LEU A 1 71 ? -3.590 -2.557 6.754 1.00 96.81 71 LEU A CA 1
ATOM 567 C C . LEU A 1 71 ? -3.107 -2.752 8.201 1.00 96.81 71 LEU A C 1
ATOM 569 O O . LEU A 1 71 ? -3.627 -2.103 9.102 1.00 96.81 71 LEU A O 1
ATOM 573 N N . ASN A 1 72 ? -2.097 -3.592 8.435 1.00 95.00 72 ASN A N 1
ATOM 574 C CA . ASN A 1 72 ? -1.545 -3.844 9.772 1.00 95.00 72 ASN A CA 1
ATOM 575 C C . ASN A 1 72 ? -0.954 -2.577 10.403 1.00 95.00 72 ASN A C 1
ATOM 577 O O . ASN A 1 72 ? -1.045 -2.365 11.609 1.00 95.00 72 ASN A O 1
ATOM 581 N N . ARG A 1 73 ? -0.320 -1.716 9.602 1.00 94.81 73 ARG A N 1
ATOM 582 C CA . ARG A 1 73 ? 0.149 -0.411 10.077 1.00 94.81 73 ARG A CA 1
ATOM 583 C C . ARG A 1 73 ? -1.031 0.506 10.380 1.00 94.81 73 ARG A C 1
ATOM 585 O O . ARG A 1 73 ? -0.991 1.224 11.373 1.00 94.81 73 ARG A O 1
ATOM 592 N N . HIS A 1 74 ? -2.066 0.479 9.547 1.00 95.69 74 HIS A N 1
ATOM 593 C CA . HIS A 1 74 ? -3.273 1.271 9.744 1.00 95.69 74 HIS A CA 1
ATOM 594 C C . HIS A 1 74 ? -4.042 0.882 11.012 1.00 95.69 74 HIS A C 1
ATOM 596 O O . HIS A 1 74 ? -4.501 1.776 11.717 1.00 95.69 74 HIS A O 1
ATOM 602 N N . THR A 1 75 ? -4.160 -0.406 11.349 1.00 95.69 75 THR A N 1
ATOM 603 C CA . THR A 1 75 ? -4.907 -0.845 12.545 1.00 95.69 75 THR A CA 1
ATOM 604 C C . THR A 1 75 ? -4.341 -0.274 13.842 1.00 95.69 75 THR A C 1
ATOM 606 O O . THR A 1 75 ? -5.095 -0.055 14.786 1.00 95.69 75 THR A O 1
ATOM 609 N N . ARG A 1 76 ? -3.048 0.070 13.870 1.00 94.44 76 ARG A N 1
ATOM 610 C CA . ARG A 1 76 ? -2.405 0.742 15.012 1.00 94.44 76 ARG A CA 1
ATOM 611 C C . ARG A 1 76 ? -2.986 2.121 15.312 1.00 94.44 76 ARG A C 1
ATOM 613 O O . ARG A 1 76 ? -2.892 2.583 16.442 1.00 94.44 76 ARG A O 1
ATOM 620 N N . VAL A 1 77 ? -3.603 2.774 14.326 1.00 94.62 77 VAL A N 1
ATOM 621 C CA . VAL A 1 77 ? -4.311 4.048 14.531 1.00 94.62 77 VAL A CA 1
ATOM 622 C C . VAL A 1 77 ? -5.537 3.853 15.422 1.00 94.62 77 VAL A C 1
ATOM 624 O O . VAL A 1 77 ? -5.868 4.746 16.192 1.00 94.62 77 VAL A O 1
ATOM 627 N N . HIS A 1 78 ? -6.179 2.685 15.357 1.00 94.94 78 HIS A N 1
ATOM 628 C CA . HIS A 1 78 ? -7.349 2.371 16.178 1.00 94.94 78 HIS A CA 1
ATOM 629 C C . HIS A 1 78 ? -6.966 1.836 17.556 1.00 94.94 78 HIS A C 1
ATOM 631 O O . HIS A 1 78 ? -7.641 2.128 18.535 1.00 94.94 78 HIS A O 1
ATOM 637 N N . THR A 1 79 ? -5.886 1.054 17.645 1.00 92.50 79 THR A N 1
ATOM 638 C CA . THR A 1 79 ? -5.436 0.468 18.919 1.00 92.50 79 THR A CA 1
ATOM 639 C C . THR A 1 79 ? -4.545 1.402 19.737 1.00 92.50 79 THR A C 1
ATOM 641 O O . THR A 1 79 ? -4.334 1.157 20.920 1.00 92.50 79 THR A O 1
ATOM 644 N N . GLY A 1 80 ? -3.976 2.443 19.121 1.00 90.44 80 GLY A N 1
ATOM 645 C CA . GLY A 1 80 ? -2.991 3.318 19.760 1.00 90.44 80 GLY A CA 1
ATOM 646 C C . GLY A 1 80 ? -1.637 2.647 20.030 1.00 90.44 80 GLY A C 1
ATOM 647 O O . GLY A 1 80 ? -0.803 3.216 20.734 1.00 90.44 80 GLY A O 1
ATOM 648 N N . GLU A 1 81 ? -1.397 1.450 19.486 1.00 91.31 81 GLU A N 1
ATOM 649 C CA . GLU A 1 81 ? -0.175 0.680 19.722 1.00 91.31 81 GLU A CA 1
ATOM 650 C C . GLU A 1 81 ? 1.073 1.431 19.219 1.00 91.31 81 GLU A C 1
ATOM 652 O O . GLU A 1 81 ? 1.136 1.887 18.071 1.00 91.31 81 GLU A O 1
ATOM 657 N N . LYS A 1 82 ? 2.109 1.513 20.065 1.00 86.44 82 LYS A N 1
ATOM 658 C CA . LYS A 1 82 ? 3.418 2.112 19.747 1.00 86.44 82 LYS A CA 1
ATOM 659 C C . LYS A 1 82 ? 4.535 1.065 19.893 1.00 86.44 82 LYS A C 1
ATOM 661 O O . LYS A 1 82 ? 5.206 1.036 20.921 1.00 86.44 82 LYS A O 1
ATOM 666 N N . PRO A 1 83 ? 4.792 0.231 18.864 1.00 83.31 83 PRO A N 1
ATOM 667 C CA . PRO A 1 83 ? 5.742 -0.889 18.956 1.00 83.31 83 PRO A CA 1
ATOM 668 C C . PRO A 1 83 ? 7.208 -0.456 19.054 1.00 83.31 83 PRO A C 1
ATOM 670 O O . PRO A 1 83 ? 8.095 -1.252 19.351 1.00 83.31 83 PRO A O 1
ATOM 673 N N . TYR A 1 84 ? 7.489 0.801 18.717 1.00 86.31 84 TYR A N 1
ATOM 674 C CA . TYR A 1 84 ? 8.836 1.340 18.666 1.00 86.31 84 TYR A CA 1
ATOM 675 C C . TYR A 1 84 ? 9.002 2.356 19.784 1.00 86.31 84 TYR A C 1
ATOM 677 O O . TYR A 1 84 ? 8.607 3.513 19.649 1.00 86.31 84 TYR A O 1
ATOM 685 N N . LEU A 1 85 ? 9.602 1.905 20.879 1.00 86.88 85 LEU A N 1
ATOM 686 C CA . LEU A 1 85 ? 10.046 2.768 21.962 1.00 86.88 85 LEU A CA 1
ATOM 687 C C . LEU A 1 85 ? 11.471 3.236 21.662 1.00 86.88 85 LEU A C 1
ATOM 689 O O . LEU A 1 85 ? 12.339 2.431 21.316 1.00 86.88 85 LEU A O 1
ATOM 693 N N . CYS A 1 86 ? 11.699 4.543 21.762 1.00 87.62 86 CYS A N 1
ATOM 694 C CA . CYS A 1 86 ? 13.045 5.099 21.773 1.00 87.62 86 CYS A CA 1
ATOM 695 C C . CYS A 1 86 ? 13.591 4.936 23.192 1.00 87.62 86 CYS A C 1
ATOM 697 O O . CYS A 1 86 ? 12.975 5.429 24.133 1.00 87.62 86 CYS A O 1
ATOM 699 N N . LYS A 1 87 ? 14.704 4.220 23.344 1.00 81.81 87 LYS A N 1
ATOM 700 C CA . LYS A 1 87 ? 15.488 4.216 24.581 1.00 81.81 87 LYS A CA 1
ATOM 701 C C . LYS A 1 87 ? 16.650 5.178 24.336 1.00 81.81 87 LYS A C 1
ATOM 703 O O . LYS A 1 87 ? 17.327 5.008 23.322 1.00 81.81 87 LYS A O 1
ATOM 708 N N . GLN A 1 88 ? 16.758 6.227 25.152 1.00 75.44 88 GLN A N 1
ATOM 709 C CA . GLN A 1 88 ? 17.910 7.134 25.131 1.00 75.44 88 GLN A CA 1
ATOM 710 C C . GLN A 1 88 ? 19.141 6.435 25.697 1.00 75.44 88 GLN A C 1
ATOM 712 O O . GLN A 1 88 ? 18.953 5.569 26.582 1.00 75.44 88 GLN A O 1
#

Sequence (88 aa):
RNISRMINKKQDPLSIHPDYSAAVENLYQCRQCGKNFTHKGNLTLHLKIHTGEKPHLCKQCGKSFIQKDDLNRHTRVHTGEKPYLCKQ

InterPro domains:
  IPR013087 Zinc finger C2H2-type [PF00096] (28-50)
  IPR013087 Zinc finger C2H2-type [PF00096] (58-78)
  IPR013087 Zinc finger C2H2-type [PS00028] (30-50)
  IPR013087 Zinc finger C2H2-type [PS00028] (58-78)
  IPR013087 Zinc finger C2H2-type [PS50157] (28-55)
  IPR013087 Zinc finger C2H2-type [PS50157] (56-83)
  IPR013087 Zinc finger C2H2-type [SM00355] (28-50)
  IPR013087 Zinc finger C2H2-type [SM00355] (56-78)
  IPR036236 Zinc finger C2H2 superfamily [SSF57667] (37-88)

Foldseek 3Di:
DDPDPPPPDPDDPDDDDPPDPDPPQPWDADPVPRDTHNDPVVSVLVVCVVVVDFPAADPVPRDGHSDPVVSVVVVCVVVVDDPDDDDD